Protein AF-A0A7J2IW15-F1 (afdb_monomer)

Sequence (68 aa):
MEALVVLKTEPSEVSLKAFLKKQGLLPYVLGGLMLVFVNGKLVEPSEVGLITISPKDEVIVLPLAQGG

Radius of gyration: 11.45 Å; Cα contacts (8 Å, |Δi|>4): 108; chains: 1; bounding box: 25×24×33 Å

Mean predicted aligned error: 6.3 Å

Structure (mmCIF, N/CA/C/O backbone):
data_AF-A0A7J2IW15-F1
#
_entry.id   AF-A0A7J2IW15-F1
#
loop_
_atom_site.group_PDB
_atom_site.id
_atom_site.type_symbol
_atom_site.label_atom_id
_atom_site.label_alt_id
_atom_site.label_comp_id
_atom_site.label_asym_id
_atom_site.label_entity_id
_atom_site.label_seq_id
_atom_site.pdbx_PDB_ins_code
_atom_site.Cartn_x
_atom_site.Cartn_y
_atom_site.Cartn_z
_atom_site.occupancy
_atom_site.B_iso_or_equiv
_atom_site.auth_seq_id
_atom_site.auth_comp_id
_atom_site.auth_asym_id
_atom_site.auth_atom_id
_atom_site.pdbx_PDB_model_num
ATOM 1 N N . MET A 1 1 ? 13.587 -14.262 -6.046 1.00 41.31 1 MET A N 1
ATOM 2 C CA . MET A 1 1 ? 13.433 -14.038 -4.594 1.00 41.31 1 MET A CA 1
ATOM 3 C C . MET A 1 1 ? 12.177 -13.204 -4.422 1.00 41.31 1 MET A C 1
ATOM 5 O O . MET A 1 1 ? 12.228 -11.995 -4.594 1.00 41.31 1 MET A O 1
ATOM 9 N N . GLU A 1 2 ? 11.030 -13.860 -4.253 1.00 43.12 2 GLU A N 1
ATOM 10 C CA . GLU A 1 2 ? 9.724 -13.198 -4.159 1.00 43.12 2 GLU A CA 1
ATOM 11 C C . GLU A 1 2 ? 9.501 -12.756 -2.711 1.00 43.12 2 GLU A C 1
ATOM 13 O O . GLU A 1 2 ? 9.125 -13.549 -1.852 1.00 43.12 2 GLU A O 1
ATOM 18 N N . ALA A 1 3 ? 9.820 -11.497 -2.415 1.00 48.16 3 ALA A N 1
ATOM 19 C CA . ALA A 1 3 ? 9.505 -10.899 -1.126 1.00 48.16 3 ALA A CA 1
ATOM 20 C C . ALA A 1 3 ? 8.099 -10.286 -1.199 1.00 48.16 3 ALA A C 1
ATOM 22 O O . ALA A 1 3 ? 7.929 -9.159 -1.660 1.00 48.16 3 ALA A O 1
ATOM 23 N N . LEU A 1 4 ? 7.093 -11.047 -0.765 1.00 51.28 4 LEU A N 1
ATOM 24 C CA . LEU A 1 4 ? 5.768 -10.523 -0.435 1.00 51.28 4 LEU A CA 1
ATOM 25 C C . LEU A 1 4 ? 5.863 -9.856 0.941 1.00 51.28 4 LEU A C 1
ATOM 27 O O . LEU A 1 4 ? 6.038 -10.542 1.951 1.00 51.28 4 LEU A O 1
ATOM 31 N N . VAL A 1 5 ? 5.758 -8.529 0.995 1.00 62.91 5 VAL A N 1
ATOM 32 C CA . VAL A 1 5 ? 5.711 -7.809 2.272 1.00 62.91 5 VAL A CA 1
ATOM 33 C C . VAL A 1 5 ? 4.252 -7.515 2.603 1.00 62.91 5 VAL A C 1
ATOM 35 O O . VAL A 1 5 ? 3.641 -6.616 2.027 1.00 62.91 5 VAL A O 1
ATOM 38 N N . VAL A 1 6 ? 3.695 -8.292 3.534 1.00 60.62 6 VAL A N 1
ATOM 39 C CA . VAL A 1 6 ? 2.371 -8.035 4.118 1.00 60.62 6 VAL A CA 1
ATOM 40 C C . VAL A 1 6 ? 2.562 -7.123 5.321 1.00 60.62 6 VAL A C 1
ATOM 42 O O . VAL A 1 6 ? 3.135 -7.524 6.338 1.00 60.62 6 VAL A O 1
ATOM 45 N N . LEU A 1 7 ? 2.114 -5.878 5.201 1.00 63.38 7 LEU A N 1
ATOM 46 C CA . LEU A 1 7 ? 2.279 -4.882 6.252 1.00 63.38 7 LEU A CA 1
ATOM 47 C C . LEU A 1 7 ? 0.999 -4.805 7.086 1.00 63.38 7 LEU A C 1
ATOM 49 O O . LEU A 1 7 ? -0.066 -4.488 6.566 1.00 63.38 7 LEU A O 1
ATOM 53 N N . LYS A 1 8 ? 1.100 -5.065 8.394 1.00 58.59 8 LYS A N 1
ATOM 54 C CA . LYS A 1 8 ? -0.019 -4.843 9.321 1.00 58.59 8 LYS A CA 1
ATOM 55 C C . LYS A 1 8 ? -0.228 -3.340 9.513 1.00 58.59 8 LYS A C 1
ATOM 57 O O . LYS A 1 8 ? 0.695 -2.635 9.926 1.00 58.59 8 LYS A O 1
ATOM 62 N N . THR A 1 9 ? -1.425 -2.861 9.201 1.00 57.06 9 THR A N 1
ATOM 63 C CA . THR A 1 9 ? -1.835 -1.463 9.356 1.00 57.06 9 THR A CA 1
ATOM 64 C C . THR A 1 9 ? -1.959 -1.072 10.832 1.00 57.06 9 THR A C 1
ATOM 66 O O . THR A 1 9 ? -2.249 -1.894 11.702 1.00 57.06 9 THR A O 1
ATOM 69 N N . GLU A 1 10 ? -1.683 0.201 11.127 1.00 62.94 10 GLU A N 1
ATOM 70 C CA . GLU A 1 10 ? -1.836 0.794 12.463 1.00 62.94 10 GLU A CA 1
ATOM 71 C C . GLU A 1 10 ? -3.318 0.845 12.882 1.00 62.94 10 GLU A C 1
ATOM 73 O O . GLU A 1 10 ? -4.178 0.785 12.009 1.00 62.94 10 GLU A O 1
ATOM 78 N N . PRO A 1 11 ? -3.654 0.976 14.184 1.00 57.53 11 PRO A N 1
ATOM 79 C CA . PRO A 1 11 ? -5.040 0.962 14.685 1.00 57.53 11 PRO A CA 1
ATOM 80 C C . PRO A 1 11 ? -5.909 2.169 14.271 1.00 57.53 11 PRO A C 1
ATOM 82 O O . PRO A 1 11 ? -7.059 2.261 14.699 1.00 57.53 11 PRO A O 1
ATOM 85 N N . SER A 1 12 ? -5.400 3.059 13.419 1.00 69.88 12 SER A N 1
ATOM 86 C CA . SER A 1 12 ? -6.052 4.297 12.983 1.00 69.88 12 SER A CA 1
ATOM 87 C C . SER A 1 12 ? -6.077 4.387 11.459 1.00 69.88 12 SER A C 1
ATOM 89 O O . SER A 1 12 ? -5.185 3.860 10.796 1.00 69.88 12 SER A O 1
ATOM 91 N N . GLU A 1 13 ? -7.050 5.111 10.902 1.00 80.25 13 GLU A N 1
ATOM 92 C CA . GLU A 1 13 ? -7.001 5.502 9.491 1.00 80.25 13 GLU A CA 1
ATOM 93 C C . GLU A 1 13 ? -5.775 6.384 9.231 1.00 80.25 13 GLU A C 1
ATOM 95 O O . GLU A 1 13 ? -5.545 7.381 9.921 1.00 80.25 13 GLU A O 1
ATOM 100 N N . VAL A 1 14 ? -4.969 6.007 8.242 1.00 88.69 14 VAL A N 1
ATOM 101 C CA . VAL A 1 14 ? -3.747 6.724 7.865 1.00 88.69 14 VAL A CA 1
ATOM 102 C C . VAL A 1 14 ? -3.665 6.862 6.353 1.00 88.69 14 VAL A C 1
ATOM 104 O O . VAL A 1 14 ? -4.144 6.018 5.604 1.00 88.69 14 VAL A O 1
ATOM 107 N N . SER A 1 15 ? -3.023 7.925 5.873 1.00 91.19 15 SER A N 1
ATOM 108 C CA . SER A 1 15 ? -2.732 8.048 4.442 1.00 91.19 15 SER A CA 1
ATOM 109 C C . SER A 1 15 ? -1.798 6.920 3.995 1.00 91.19 15 SER A C 1
ATOM 111 O O . SER A 1 15 ? -0.757 6.691 4.625 1.00 91.19 15 SER A O 1
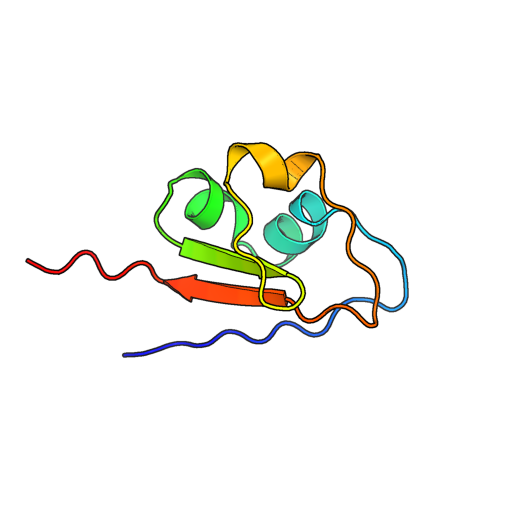ATOM 113 N N . LEU A 1 16 ? -2.112 6.277 2.866 1.00 91.25 16 LEU A N 1
ATOM 114 C CA . LEU A 1 16 ? -1.265 5.253 2.251 1.00 91.25 16 LEU A CA 1
ATOM 115 C C . LEU A 1 16 ? 0.154 5.786 2.004 1.00 91.25 16 LEU A C 1
ATOM 117 O O . LEU A 1 16 ? 1.143 5.112 2.290 1.00 91.25 16 LEU A O 1
ATOM 121 N N . LYS A 1 17 ? 0.271 7.045 1.568 1.00 92.88 17 LYS A N 1
ATOM 122 C CA . LYS A 1 17 ? 1.554 7.739 1.410 1.00 92.88 17 LYS A CA 1
ATOM 123 C C . LYS A 1 17 ? 2.360 7.793 2.710 1.00 92.88 17 LYS A C 1
ATOM 125 O O . LYS A 1 17 ? 3.566 7.548 2.693 1.00 92.88 17 LYS A O 1
ATOM 130 N N . ALA A 1 18 ? 1.720 8.140 3.827 1.00 91.06 18 ALA A N 1
ATOM 131 C CA . ALA A 1 18 ? 2.386 8.234 5.126 1.00 91.06 18 ALA A CA 1
ATOM 132 C C . ALA A 1 18 ? 2.829 6.852 5.625 1.00 91.06 18 ALA A C 1
ATOM 134 O O . ALA A 1 18 ? 3.956 6.701 6.099 1.00 91.06 18 ALA A O 1
ATOM 135 N N . PHE A 1 19 ? 1.981 5.841 5.435 1.00 89.88 19 PHE A N 1
ATOM 136 C CA . PHE A 1 19 ? 2.280 4.451 5.758 1.00 89.88 19 PHE A CA 1
ATOM 137 C C . PHE A 1 19 ? 3.484 3.916 4.971 1.00 89.88 19 PHE A C 1
ATOM 139 O O . PHE A 1 19 ? 4.464 3.464 5.565 1.00 89.88 19 PHE A O 1
ATOM 146 N N . LEU A 1 20 ? 3.477 4.061 3.643 1.00 91.44 20 LEU A N 1
ATOM 147 C CA . LEU A 1 20 ? 4.591 3.648 2.784 1.00 91.44 20 LEU A CA 1
ATOM 148 C C . LEU A 1 20 ? 5.877 4.419 3.099 1.00 91.44 20 LEU A C 1
ATOM 150 O O . LEU A 1 20 ? 6.970 3.858 3.016 1.00 91.44 20 LEU A O 1
ATOM 154 N N . LYS A 1 21 ? 5.773 5.698 3.487 1.00 92.00 21 LYS A N 1
ATOM 155 C CA . LYS A 1 21 ? 6.927 6.495 3.922 1.00 92.00 21 LYS A CA 1
ATOM 156 C C . LYS A 1 21 ? 7.526 5.949 5.215 1.00 92.00 21 LYS A C 1
ATOM 158 O O . LYS A 1 21 ? 8.744 5.825 5.298 1.00 92.00 21 LYS A O 1
ATOM 163 N N . LYS A 1 22 ? 6.689 5.605 6.199 1.00 89.69 22 LYS A N 1
ATOM 164 C CA . LYS A 1 22 ? 7.115 5.031 7.486 1.00 89.69 22 LYS A CA 1
ATOM 165 C C . LYS A 1 22 ? 7.841 3.696 7.304 1.00 89.69 22 LYS A C 1
ATOM 167 O O . LYS A 1 22 ? 8.804 3.432 8.011 1.00 89.69 22 LYS A O 1
ATOM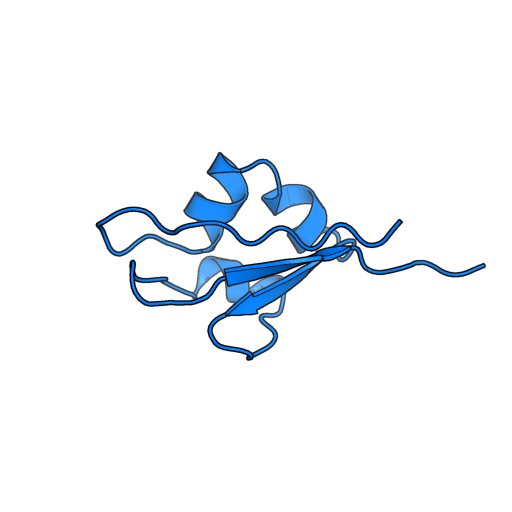 172 N N . GLN A 1 23 ? 7.409 2.901 6.327 1.00 87.31 23 GLN A N 1
ATOM 173 C CA . GLN A 1 23 ? 8.026 1.620 5.970 1.00 87.31 23 GLN A CA 1
ATOM 174 C C . GLN A 1 23 ? 9.237 1.761 5.030 1.00 87.31 23 GLN A C 1
ATOM 176 O O . GLN A 1 23 ? 9.858 0.766 4.672 1.00 87.31 23 GLN 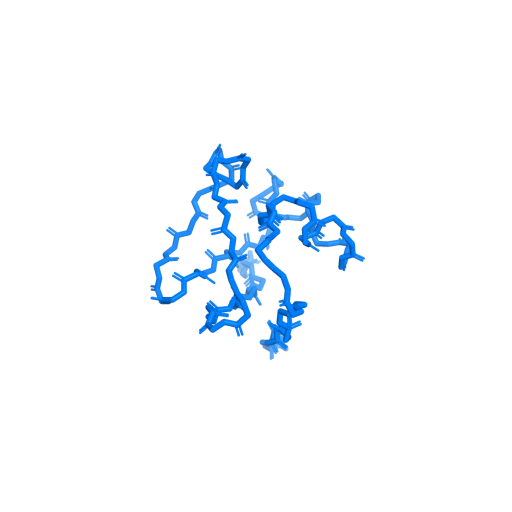A O 1
ATOM 181 N N . GLY A 1 24 ? 9.577 2.982 4.598 1.00 91.00 24 GLY A N 1
ATOM 182 C CA . GLY A 1 24 ? 10.688 3.233 3.674 1.00 91.00 24 GLY A CA 1
ATOM 183 C C . GLY A 1 24 ? 10.431 2.797 2.226 1.00 91.00 24 GLY A C 1
ATOM 184 O O . GLY A 1 24 ? 11.357 2.804 1.420 1.00 91.00 24 GLY A O 1
ATOM 185 N N . LEU A 1 25 ? 9.191 2.448 1.873 1.00 91.12 25 LEU A N 1
ATOM 186 C CA . LEU A 1 25 ? 8.820 1.914 0.557 1.00 91.12 25 LEU A CA 1
ATOM 187 C C . LEU A 1 25 ? 8.376 2.998 -0.434 1.00 91.12 25 LEU A C 1
ATOM 189 O O . LEU A 1 25 ? 8.418 2.783 -1.643 1.00 91.12 25 LEU A O 1
ATOM 193 N N . LEU A 1 26 ? 7.979 4.178 0.060 1.00 91.62 26 LEU A N 1
ATOM 194 C CA . LEU A 1 26 ? 7.417 5.252 -0.769 1.00 91.62 26 LEU A CA 1
ATOM 195 C C . LEU A 1 26 ? 8.280 5.620 -1.996 1.00 91.62 26 LEU A C 1
ATOM 197 O O . LEU A 1 26 ? 7.705 5.738 -3.075 1.00 91.62 26 LEU A O 1
ATOM 201 N N . PRO A 1 27 ? 9.618 5.775 -1.902 1.00 92.06 27 PRO A N 1
ATOM 202 C CA . PRO A 1 27 ? 10.437 6.099 -3.072 1.00 92.06 27 PRO A CA 1
ATOM 203 C C . PRO A 1 27 ? 10.397 5.019 -4.160 1.00 92.06 27 PRO A 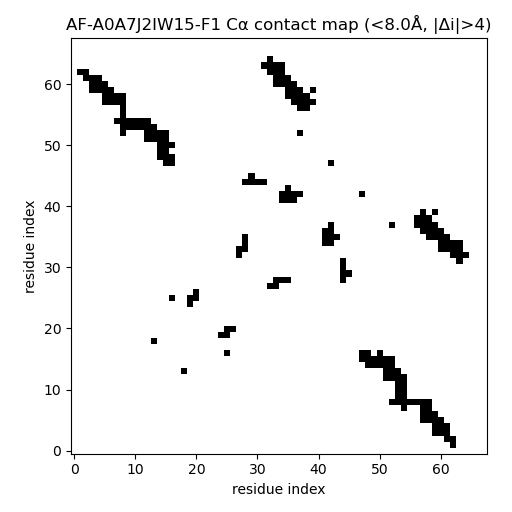C 1
ATOM 205 O O . PRO A 1 27 ? 10.384 5.348 -5.341 1.00 92.06 27 PRO A O 1
ATOM 208 N N . TYR A 1 28 ? 10.338 3.742 -3.778 1.00 91.38 28 TYR A N 1
ATOM 209 C CA . TYR A 1 28 ? 10.309 2.619 -4.720 1.00 91.38 28 TYR A CA 1
ATOM 210 C C . TYR A 1 28 ? 8.950 2.486 -5.406 1.00 91.38 28 TYR A C 1
ATOM 212 O O . TYR A 1 28 ? 8.888 2.201 -6.599 1.00 91.38 28 TYR A O 1
ATOM 220 N N . VAL A 1 29 ? 7.869 2.750 -4.669 1.00 91.12 29 VAL A N 1
ATOM 221 C CA . VAL A 1 29 ? 6.510 2.808 -5.223 1.00 91.12 29 VAL A CA 1
ATOM 222 C C . VAL A 1 29 ? 6.382 3.976 -6.202 1.00 91.12 29 VAL A C 1
ATOM 224 O O . VAL A 1 29 ? 5.941 3.787 -7.331 1.00 91.12 29 VAL A O 1
ATOM 227 N N . LEU A 1 30 ? 6.828 5.176 -5.812 1.00 90.75 30 LEU A N 1
ATOM 228 C CA . LEU A 1 30 ? 6.784 6.351 -6.691 1.00 90.75 30 LEU A CA 1
ATOM 229 C C . LEU A 1 30 ? 7.712 6.222 -7.906 1.00 90.75 30 LEU A C 1
ATOM 231 O O . LEU A 1 30 ? 7.400 6.751 -8.967 1.00 90.75 30 LEU A O 1
ATOM 235 N N . GLY A 1 31 ? 8.828 5.506 -7.760 1.00 89.69 31 GLY A N 1
ATOM 236 C CA . GLY A 1 31 ? 9.747 5.187 -8.850 1.00 89.69 31 GLY A CA 1
ATOM 237 C C . GLY A 1 31 ? 9.284 4.047 -9.762 1.00 89.69 31 GLY A C 1
ATOM 238 O O . GLY A 1 31 ? 10.033 3.675 -10.660 1.00 89.69 31 GLY A O 1
ATOM 239 N N . GLY A 1 32 ? 8.100 3.462 -9.532 1.00 88.00 32 GLY A N 1
ATOM 240 C CA . GLY A 1 32 ? 7.566 2.363 -10.348 1.00 88.00 32 GLY A CA 1
ATOM 241 C C . GLY A 1 32 ? 8.323 1.038 -10.203 1.00 88.00 32 GLY A C 1
ATOM 242 O O . GLY A 1 32 ? 8.181 0.150 -11.037 1.00 88.00 32 GLY A O 1
ATOM 243 N N . LEU A 1 33 ? 9.137 0.892 -9.155 1.00 88.50 33 LEU A N 1
ATOM 244 C CA . LEU A 1 33 ? 9.902 -0.326 -8.862 1.00 88.50 33 LEU A CA 1
ATOM 245 C C . LEU A 1 33 ? 9.109 -1.320 -8.006 1.00 88.50 33 LEU A C 1
ATOM 247 O O . LEU A 1 33 ? 9.512 -2.473 -7.860 1.00 88.50 33 LEU A O 1
ATOM 251 N N . MET A 1 34 ? 8.000 -0.877 -7.413 1.00 90.69 34 MET A N 1
ATOM 252 C CA . MET A 1 34 ? 7.110 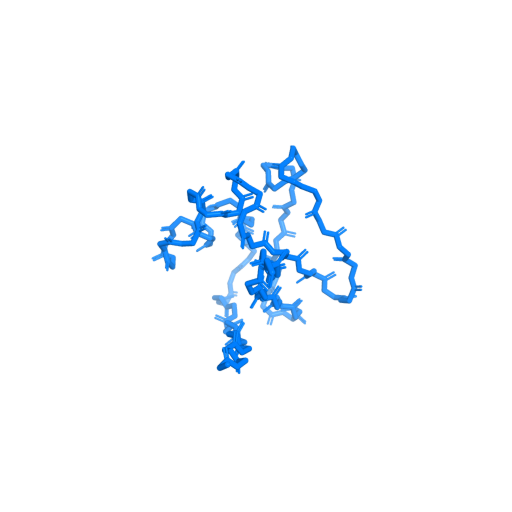-1.702 -6.603 1.00 90.69 34 MET A CA 1
ATOM 253 C C . MET A 1 34 ? 5.652 -1.462 -6.980 1.00 90.69 34 MET A C 1
ATOM 255 O O . MET A 1 34 ? 5.233 -0.325 -7.187 1.00 90.69 34 MET A O 1
ATOM 259 N N . LEU A 1 35 ? 4.882 -2.545 -7.005 1.00 91.38 35 LEU A N 1
ATOM 260 C CA . LEU A 1 35 ? 3.432 -2.542 -7.124 1.00 91.38 35 LEU A CA 1
ATOM 261 C C . LEU A 1 35 ? 2.808 -2.514 -5.731 1.00 91.38 35 LEU A C 1
ATOM 263 O O . LEU A 1 35 ? 3.255 -3.233 -4.835 1.00 91.38 35 LEU A O 1
ATOM 267 N N . VAL A 1 36 ? 1.758 -1.715 -5.560 1.00 92.81 36 VAL A N 1
ATOM 268 C CA . VAL A 1 36 ? 1.000 -1.631 -4.308 1.00 92.81 36 VAL A CA 1
ATOM 269 C C . VAL A 1 36 ? -0.431 -2.050 -4.565 1.00 92.81 36 VAL A C 1
ATOM 271 O O . VAL A 1 36 ? -1.091 -1.501 -5.443 1.00 92.81 36 VAL A O 1
ATOM 274 N N . PHE A 1 37 ? -0.919 -2.986 -3.763 1.00 93.00 37 PHE A N 1
ATOM 275 C CA . PHE A 1 37 ? -2.307 -3.407 -3.765 1.00 93.00 37 PHE A CA 1
ATOM 276 C C . PHE A 1 37 ? -2.948 -3.054 -2.431 1.00 93.00 37 PHE A C 1
ATOM 278 O O . PHE A 1 37 ? -2.377 -3.328 -1.375 1.00 93.00 37 PHE A O 1
ATOM 285 N N . VAL A 1 38 ? -4.143 -2.474 -2.486 1.00 92.19 38 VAL A N 1
ATOM 286 C CA . VAL A 1 38 ? -4.992 -2.219 -1.320 1.00 92.19 38 VAL A CA 1
ATOM 287 C C . VAL A 1 38 ? -6.295 -2.977 -1.523 1.00 92.19 38 VAL A C 1
ATOM 289 O O . VAL A 1 38 ? -7.005 -2.737 -2.501 1.00 92.19 38 VAL A O 1
ATOM 292 N N . ASN A 1 39 ? -6.598 -3.925 -0.633 1.00 90.88 39 ASN A N 1
ATOM 293 C CA . ASN A 1 39 ? -7.756 -4.822 -0.739 1.00 90.88 39 ASN A CA 1
ATOM 294 C C . ASN A 1 39 ? -7.854 -5.499 -2.122 1.00 90.88 39 ASN A C 1
ATOM 296 O O . ASN A 1 39 ? -8.915 -5.530 -2.749 1.00 90.88 39 ASN A O 1
ATOM 300 N N . GLY A 1 40 ? -6.714 -5.965 -2.641 1.00 89.50 40 GLY A N 1
ATOM 301 C CA . GLY A 1 40 ? -6.610 -6.607 -3.954 1.00 89.50 40 GLY A CA 1
ATOM 302 C C . GLY A 1 40 ? -6.692 -5.667 -5.165 1.00 89.50 40 GLY A C 1
ATOM 303 O O . GLY A 1 40 ? -6.571 -6.139 -6.295 1.00 89.50 40 GLY A O 1
ATOM 304 N N . LYS A 1 41 ? -6.863 -4.352 -4.977 1.00 93.25 41 LYS A N 1
ATOM 305 C CA . LYS A 1 41 ? -6.849 -3.368 -6.072 1.00 93.25 41 LYS A CA 1
ATOM 306 C C . LYS A 1 41 ? -5.470 -2.750 -6.224 1.00 93.25 41 LYS A C 1
ATOM 308 O O . LYS A 1 41 ? -4.913 -2.264 -5.244 1.00 93.25 41 LYS A O 1
ATOM 313 N N . LEU A 1 42 ? -4.948 -2.749 -7.449 1.00 93.75 42 LEU A N 1
ATOM 314 C CA . LEU A 1 42 ? -3.708 -2.050 -7.773 1.00 93.75 42 LEU A CA 1
ATOM 315 C C . LEU A 1 42 ? -3.913 -0.543 -7.584 1.00 93.75 42 LEU A C 1
ATOM 317 O O . LEU A 1 42 ? -4.903 0.003 -8.067 1.00 93.75 42 LEU A O 1
ATOM 321 N N . VAL A 1 43 ? -2.985 0.097 -6.880 1.00 93.56 43 VAL A N 1
ATOM 322 C CA . VAL A 1 43 ? -2.951 1.547 -6.674 1.00 93.56 43 VAL A CA 1
ATOM 323 C C . VAL A 1 43 ? -1.820 2.119 -7.510 1.00 93.56 43 VAL A C 1
ATOM 325 O O . VAL A 1 43 ? -0.662 1.714 -7.348 1.00 93.56 43 VAL A O 1
ATOM 328 N N . GLU A 1 44 ? -2.133 3.069 -8.387 1.00 91.44 44 GLU A N 1
ATOM 329 C CA . GLU A 1 44 ? -1.099 3.732 -9.171 1.00 91.44 44 GLU A CA 1
ATOM 330 C C . GLU A 1 44 ? -0.269 4.701 -8.313 1.00 91.44 44 GLU A C 1
ATOM 332 O O . GLU A 1 44 ? -0.770 5.275 -7.339 1.00 91.44 44 GLU A O 1
ATOM 337 N N . PRO A 1 45 ? 1.002 4.965 -8.673 1.00 90.50 45 PRO A N 1
ATOM 338 C CA . PRO A 1 45 ? 1.856 5.898 -7.936 1.00 90.50 45 PRO A CA 1
ATOM 339 C C . PRO A 1 45 ? 1.246 7.295 -7.731 1.00 90.50 45 PRO A C 1
ATOM 341 O O . PRO A 1 45 ? 1.451 7.918 -6.686 1.00 90.50 45 PRO A O 1
ATOM 344 N N . SER A 1 46 ? 0.485 7.783 -8.712 1.00 90.50 46 SER A N 1
ATOM 345 C CA . SER A 1 46 ? -0.241 9.061 -8.677 1.00 90.50 46 SER A CA 1
ATOM 346 C C . SER A 1 46 ? -1.377 9.068 -7.645 1.00 90.50 46 SER A C 1
ATOM 348 O O . SER A 1 46 ? -1.665 10.105 -7.044 1.00 90.50 46 SER A O 1
ATOM 350 N N . GLU A 1 47 ? -1.981 7.911 -7.389 1.00 91.88 47 GLU A N 1
ATOM 351 C CA . GLU A 1 47 ? -3.124 7.737 -6.494 1.00 91.88 47 GLU A CA 1
ATOM 352 C C . GLU A 1 47 ? -2.702 7.541 -5.034 1.00 91.88 47 GLU A C 1
ATOM 354 O O . GLU A 1 47 ? -3.483 7.812 -4.126 1.00 91.88 47 GLU A O 1
ATOM 359 N N . VAL A 1 48 ? -1.449 7.155 -4.769 1.00 90.94 48 VAL A N 1
ATOM 360 C CA . VAL A 1 48 ? -0.920 6.898 -3.412 1.00 90.94 48 VAL A CA 1
ATOM 361 C C . VAL A 1 48 ? -1.174 8.053 -2.434 1.00 90.94 48 VAL A C 1
ATOM 363 O O . VAL A 1 48 ? -1.384 7.832 -1.241 1.00 90.94 48 VAL A O 1
ATOM 366 N N . GLY A 1 49 ? -1.143 9.298 -2.919 1.00 90.44 49 GLY A N 1
ATOM 367 C CA . GLY A 1 49 ? -1.415 10.489 -2.109 1.00 90.44 49 GLY A CA 1
ATOM 368 C C . GLY A 1 49 ? -2.895 10.731 -1.793 1.00 90.44 49 GLY A C 1
ATOM 369 O O . GLY A 1 49 ? -3.184 11.519 -0.896 1.00 90.44 49 GLY A O 1
ATOM 370 N N . LEU A 1 50 ? -3.801 10.075 -2.516 1.00 91.69 50 LEU A N 1
ATOM 371 C CA . LEU A 1 50 ? -5.254 10.232 -2.427 1.00 91.69 50 LEU A CA 1
ATOM 372 C C . LEU A 1 50 ? -5.914 9.112 -1.610 1.00 91.69 50 LEU A C 1
ATOM 374 O O . LEU A 1 50 ? -7.050 9.268 -1.170 1.00 91.69 50 LEU A O 1
ATOM 378 N N . ILE A 1 51 ? -5.210 7.996 -1.396 1.00 92.50 51 ILE A N 1
ATOM 379 C CA . ILE A 1 51 ? -5.731 6.838 -0.667 1.00 92.50 51 ILE A CA 1
ATOM 380 C C . ILE A 1 51 ? -5.472 6.962 0.839 1.00 92.50 51 ILE A C 1
ATOM 382 O O . ILE A 1 51 ? -4.347 7.201 1.296 1.00 92.50 51 ILE A O 1
ATOM 386 N N . THR A 1 52 ? -6.526 6.709 1.609 1.00 92.06 52 THR A N 1
ATOM 387 C CA . THR A 1 52 ? -6.481 6.455 3.052 1.00 92.06 52 THR A CA 1
ATOM 388 C C . THR A 1 52 ? -6.718 4.967 3.281 1.00 92.06 52 THR A C 1
ATOM 390 O O . THR A 1 52 ? -7.564 4.379 2.613 1.00 92.06 52 THR 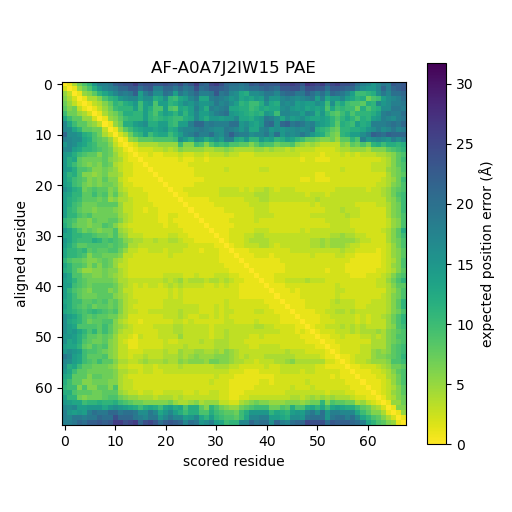A O 1
ATOM 393 N N . ILE A 1 53 ? -5.959 4.366 4.196 1.00 90.19 53 ILE A N 1
ATOM 394 C CA . ILE A 1 53 ? -6.070 2.957 4.581 1.00 90.19 53 ILE A CA 1
ATOM 395 C C . ILE A 1 53 ? -6.478 2.832 6.047 1.00 90.19 53 ILE A C 1
ATOM 397 O O . ILE A 1 53 ? -6.053 3.619 6.898 1.00 90.19 53 ILE A O 1
ATOM 401 N N . SER A 1 54 ? -7.281 1.820 6.336 1.00 86.06 54 SER A N 1
ATOM 402 C CA . SER A 1 54 ? -7.792 1.469 7.656 1.00 86.06 54 SER A CA 1
ATOM 403 C C . SER A 1 54 ? -7.075 0.224 8.217 1.00 86.06 54 SER A C 1
ATOM 405 O O . SER A 1 54 ? -6.490 -0.555 7.464 1.00 86.06 54 SER A O 1
ATOM 407 N N . PRO A 1 55 ? -7.191 -0.067 9.528 1.00 82.31 55 PRO A N 1
ATOM 408 C CA . PRO A 1 55 ? -6.631 -1.285 10.140 1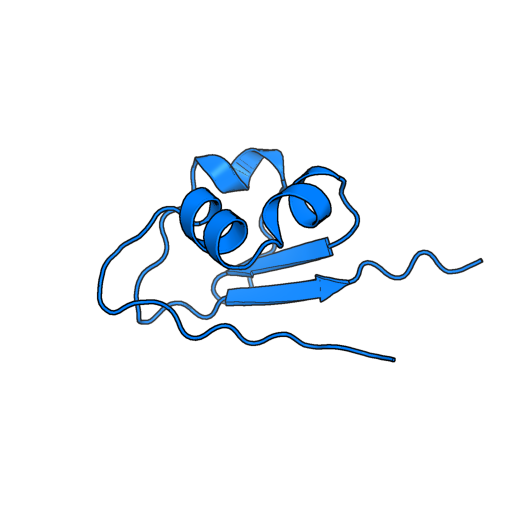.00 82.31 55 PRO A CA 1
ATOM 409 C C . PRO A 1 55 ? -7.159 -2.601 9.551 1.00 82.31 55 PRO A C 1
ATOM 411 O O . PRO A 1 55 ? -6.571 -3.659 9.753 1.00 82.31 55 PRO A O 1
ATOM 414 N N . LYS A 1 56 ? -8.318 -2.547 8.888 1.00 84.50 56 LYS A N 1
ATOM 415 C CA . LYS A 1 56 ? -8.964 -3.695 8.242 1.00 84.50 56 LYS A CA 1
ATOM 416 C C . LYS A 1 56 ? -8.511 -3.894 6.800 1.00 84.50 56 LYS A C 1
ATOM 418 O O . LYS A 1 56 ? -8.815 -4.940 6.236 1.00 84.50 56 LYS A O 1
ATOM 423 N N . ASP A 1 57 ? -7.842 -2.902 6.221 1.00 87.38 57 ASP A N 1
ATOM 424 C CA . ASP A 1 57 ? -7.413 -2.968 4.836 1.00 87.38 57 ASP A CA 1
ATOM 425 C C . ASP A 1 57 ? -6.156 -3.814 4.710 1.00 87.38 57 ASP A C 1
ATOM 427 O O . ASP A 1 57 ? -5.199 -3.675 5.477 1.00 87.38 57 ASP A O 1
ATOM 431 N N . GLU A 1 58 ? -6.154 -4.671 3.699 1.00 87.25 58 GLU A N 1
ATOM 432 C CA . GLU A 1 58 ? -4.991 -5.456 3.332 1.00 87.25 58 GLU A CA 1
ATOM 433 C C . GLU A 1 58 ? -4.113 -4.641 2.381 1.00 87.25 58 GLU A C 1
ATOM 435 O O . GLU A 1 58 ? -4.543 -4.281 1.283 1.00 87.25 58 GLU A O 1
ATOM 440 N N . VAL A 1 59 ? -2.876 -4.358 2.796 1.00 90.06 59 VAL A N 1
ATOM 441 C CA . VAL A 1 59 ? -1.882 -3.680 1.958 1.00 90.06 59 VAL A CA 1
ATOM 442 C C . VAL A 1 59 ? -0.763 -4.648 1.606 1.00 90.06 59 VAL A C 1
ATOM 444 O O . VAL A 1 59 ? -0.021 -5.112 2.477 1.00 90.06 59 VAL A O 1
ATOM 447 N N . ILE A 1 60 ? -0.627 -4.919 0.312 1.00 90.00 60 ILE A N 1
ATOM 448 C CA . ILE A 1 60 ? 0.399 -5.796 -0.249 1.00 90.00 60 ILE A CA 1
ATOM 449 C C . ILE A 1 60 ? 1.332 -4.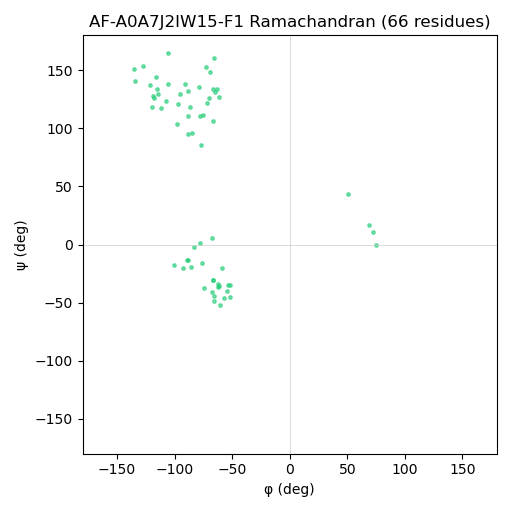952 -1.109 1.00 90.00 60 ILE A C 1
ATOM 451 O O . ILE A 1 60 ? 0.881 -4.216 -1.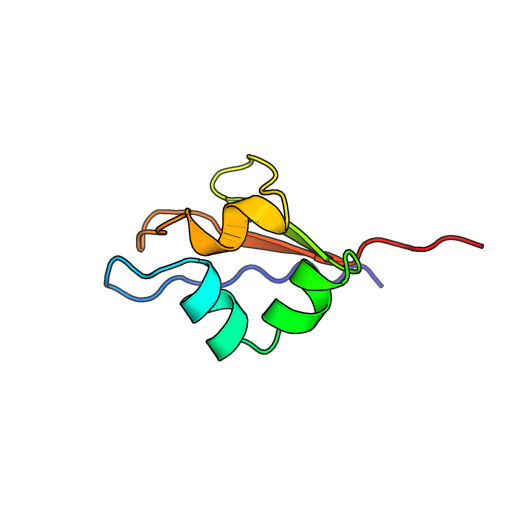987 1.00 90.00 60 ILE A O 1
ATOM 455 N N . VAL A 1 61 ? 2.639 -5.078 -0.879 1.00 90.19 61 VAL A N 1
ATOM 456 C CA . VAL A 1 61 ? 3.666 -4.449 -1.717 1.00 90.19 61 VAL A CA 1
ATOM 457 C C . VAL A 1 61 ? 4.529 -5.534 -2.344 1.00 90.19 61 VAL A C 1
ATOM 459 O O . VAL A 1 61 ? 5.072 -6.389 -1.640 1.00 90.19 61 VAL A O 1
ATOM 462 N N . LEU A 1 62 ? 4.641 -5.498 -3.670 1.00 89.44 62 LEU A N 1
ATOM 463 C CA . LEU A 1 62 ? 5.385 -6.469 -4.468 1.00 89.44 62 LEU A CA 1
ATOM 464 C C . LEU A 1 62 ? 6.473 -5.765 -5.284 1.00 89.44 62 LEU A C 1
ATOM 466 O O . LEU A 1 62 ? 6.196 -4.723 -5.878 1.00 89.44 62 LEU A O 1
ATOM 470 N N . PRO A 1 63 ? 7.698 -6.308 -5.367 1.00 88.12 63 PRO A N 1
ATOM 471 C CA . PRO A 1 63 ? 8.701 -5.789 -6.285 1.00 88.12 63 PRO A CA 1
ATOM 472 C C . PRO A 1 63 ? 8.263 -6.028 -7.733 1.00 88.12 63 PRO A C 1
ATOM 474 O O . PRO A 1 63 ? 7.843 -7.129 -8.093 1.00 88.12 63 PRO A O 1
ATOM 477 N N . LEU A 1 64 ? 8.390 -5.006 -8.578 1.00 83.88 64 LEU A N 1
ATOM 478 C CA . LEU A 1 64 ? 8.232 -5.170 -10.016 1.00 83.88 64 LEU A CA 1
ATOM 479 C C . LEU A 1 64 ? 9.500 -5.852 -10.544 1.00 83.88 64 LEU A C 1
ATOM 481 O O . LEU A 1 64 ? 10.583 -5.265 -10.523 1.00 83.88 64 LEU A O 1
ATOM 485 N N . ALA A 1 65 ? 9.394 -7.104 -10.987 1.00 72.06 65 ALA A N 1
ATOM 486 C CA . ALA A 1 65 ? 10.519 -7.788 -11.610 1.00 72.06 65 ALA A CA 1
ATOM 487 C C . ALA A 1 65 ? 10.849 -7.105 -12.946 1.00 72.06 65 ALA A C 1
ATOM 489 O O . ALA A 1 65 ? 10.130 -7.267 -13.930 1.00 72.06 65 ALA A O 1
ATOM 490 N N . GLN A 1 66 ? 11.948 -6.350 -12.993 1.00 64.88 66 GLN A N 1
ATOM 491 C CA . GLN A 1 66 ? 12.575 -5.980 -14.258 1.00 64.88 66 GLN A CA 1
ATOM 492 C C . GLN A 1 66 ? 13.349 -7.204 -14.752 1.00 64.88 66 GLN A C 1
ATOM 494 O O . GLN A 1 66 ? 14.512 -7.401 -14.409 1.00 64.88 66 GLN A O 1
ATOM 499 N N . GLY A 1 67 ? 12.652 -8.098 -15.454 1.00 56.81 67 GLY A N 1
ATOM 500 C CA . GLY A 1 67 ? 13.285 -9.217 -16.144 1.00 56.81 67 GLY A CA 1
ATOM 501 C C . GLY A 1 67 ? 14.086 -8.702 -17.338 1.00 56.81 67 GLY A C 1
ATOM 502 O O . GLY A 1 67 ? 13.540 -7.972 -18.165 1.00 56.81 67 GLY A O 1
ATOM 503 N N . GLY A 1 68 ? 15.366 -9.070 -17.392 1.00 44.19 68 GLY A N 1
ATOM 504 C CA . GLY A 1 68 ? 16.223 -8.992 -18.575 1.00 44.19 68 GLY A CA 1
ATOM 505 C C . GLY A 1 68 ? 16.497 -10.385 -19.118 1.00 44.19 68 GLY A C 1
ATOM 506 O O . GLY A 1 68 ? 16.490 -11.332 -18.297 1.00 44.19 68 GLY A O 1
#

Foldseek 3Di:
DKDKDWDQDDQAWDQLLVVCVVVVNLVCQLVVQKWKDKQNHTAHNVCSRVDIDHSPITIIITGDDPDD

pLDDT: mean 82.32, std 14.81, range [41.31, 93.75]

Solvent-accessible surface area (backbone atoms only — not comparable to full-atom values): 4047 Å² total; per-residue (Å²): 134,88,64,76,49,77,56,85,51,55,98,49,77,40,46,41,46,59,53,32,46,76,72,69,44,38,69,42,33,65,67,66,45,28,47,39,26,52,70,84,39,79,52,53,62,85,46,36,79,76,40,71,42,41,53,86,47,50,42,42,40,36,69,53,82,83,80,129

Secondary structure (DSSP, 8-state):
----EEEPPPSS-EEHHHHHHHTT-HHHHHTTSEEEEETTEEE-TTTTTT-EE-TT--EEEEE-----

Nearest PDB structures (foldseek):
  3cwi-assembly1_A  TM=7.235E-01  e=4.161E-02  Geobacter metallireducens GS-15
  1zud-assembly1_4  TM=8.500E-01  e=5.650E-01  Escherichia coli K-12
  7uwb-assembly1_a  TM=3.340E-01  e=5.872E+00  Citrus x limon
  1qdl-assembly1_A-2  TM=2.830E-01  e=8.204E+00  Saccharolobus solfataricus